Protein AF-A0A447RY43-F1 (afdb_monomer_lite)

InterPro domains:
  IPR001347 SIS domain [PS51464] (10-89)
  IPR046348 SIS domain superfamily [SSF53697] (4-81)

Organism: Klebsiella pneumoniae (NCBI:txid573)

Foldseek 3Di:
DDPVVVVVVVQVVCVVVVAAQEEEEEEADVQLVVCVVVQVVCVVPPPRYHYHYDYLVCCVPVNPPPDDSNYHYDYDDPVPDPCRSVPPD

Radius of gyration: 13.51 Å; chains: 1; bounding box: 33×31×34 Å

Sequence (89 aa):
MNTKEIINAVAKEIEDKGGIRQVFLVACGGSLVDMYPAKYFLDSEATKLHVGMYTANEFVYATPKTLGENSLVIVCSHGGQHAGIRRCG

Structure (mmCIF, N/CA/C/O backbone):
data_AF-A0A447RY43-F1
#
_entry.id   AF-A0A447RY43-F1
#
loop_
_atom_site.group_PDB
_atom_site.id
_atom_site.type_symbol
_atom_site.label_atom_id
_atom_site.label_alt_id
_atom_site.label_comp_id
_atom_sit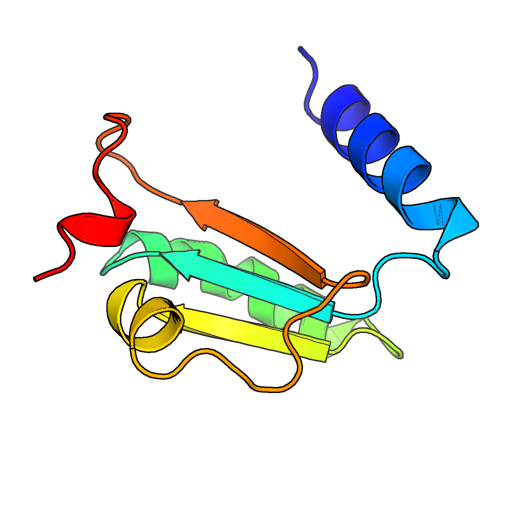e.label_asym_id
_atom_site.label_entity_id
_atom_site.label_seq_id
_atom_site.pdbx_PDB_ins_code
_atom_site.Cartn_x
_atom_site.Cartn_y
_atom_site.Cartn_z
_atom_site.occupancy
_atom_site.B_iso_or_equiv
_atom_site.auth_seq_id
_atom_site.auth_comp_id
_atom_site.auth_asym_id
_atom_site.auth_atom_id
_atom_site.pdbx_PDB_model_num
ATOM 1 N N . MET A 1 1 ? -9.222 14.815 -15.272 1.00 60.25 1 MET A N 1
ATOM 2 C CA . MET A 1 1 ? -9.642 14.436 -13.909 1.00 60.25 1 MET A CA 1
ATOM 3 C C . MET A 1 1 ? -8.597 14.955 -12.946 1.00 60.25 1 MET A C 1
ATOM 5 O O . MET A 1 1 ? -7.416 14.706 -13.170 1.00 60.25 1 MET A O 1
ATOM 9 N N . ASN A 1 2 ? -9.000 15.746 -11.960 1.00 88.44 2 ASN A N 1
ATOM 10 C CA . ASN A 1 2 ? -8.092 16.288 -10.952 1.00 88.44 2 ASN A CA 1
ATOM 11 C C . ASN A 1 2 ? -7.750 15.193 -9.924 1.00 88.44 2 ASN A C 1
ATOM 13 O O . ASN A 1 2 ? -8.614 14.400 -9.556 1.00 88.44 2 ASN A O 1
ATOM 17 N N . THR A 1 3 ? -6.516 15.154 -9.417 1.00 82.50 3 THR A N 1
ATOM 18 C CA . THR A 1 3 ? -6.090 14.209 -8.369 1.00 82.50 3 THR A CA 1
ATOM 19 C C . THR A 1 3 ? -7.012 14.238 -7.147 1.00 82.50 3 THR A C 1
ATOM 21 O O . THR A 1 3 ? -7.335 13.191 -6.592 1.00 82.50 3 THR A O 1
ATOM 24 N N . LYS A 1 4 ? -7.503 15.422 -6.758 1.00 87.00 4 LYS A N 1
ATOM 25 C CA . LYS A 1 4 ? -8.449 15.565 -5.640 1.00 87.00 4 LYS A CA 1
ATOM 26 C C . LYS A 1 4 ? -9.787 14.877 -5.910 1.00 87.00 4 LYS A C 1
ATOM 28 O O . LYS A 1 4 ? -10.369 14.303 -4.998 1.00 87.00 4 LYS A O 1
ATOM 33 N N . GLU A 1 5 ? -10.267 14.915 -7.150 1.00 92.25 5 GLU A N 1
ATOM 34 C CA . GLU A 1 5 ? -11.533 14.278 -7.531 1.00 92.25 5 GLU A CA 1
ATOM 35 C C . GLU A 1 5 ? -11.422 12.755 -7.452 1.00 92.25 5 GLU A C 1
ATOM 37 O O . GLU A 1 5 ? -12.320 12.112 -6.916 1.00 92.25 5 GLU A O 1
ATOM 42 N N . ILE A 1 6 ? -10.296 12.191 -7.906 1.00 88.06 6 ILE A N 1
ATOM 43 C CA . ILE A 1 6 ? -10.015 10.749 -7.816 1.00 88.06 6 ILE A CA 1
ATOM 44 C C . ILE A 1 6 ? -10.008 10.295 -6.359 1.00 88.06 6 ILE A C 1
ATOM 46 O O . I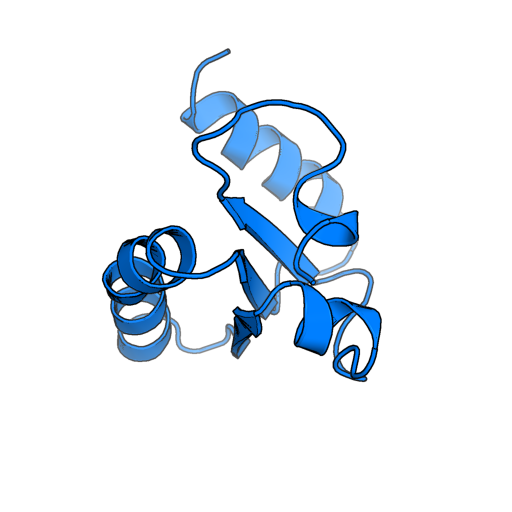LE A 1 6 ? -10.690 9.335 -6.010 1.00 88.06 6 ILE A O 1
ATOM 50 N N . ILE A 1 7 ? -9.256 10.997 -5.506 1.00 87.12 7 ILE A N 1
ATOM 51 C CA . ILE A 1 7 ? -9.133 10.639 -4.089 1.00 87.12 7 ILE A CA 1
ATOM 52 C C . ILE A 1 7 ? -10.505 10.672 -3.412 1.00 87.12 7 ILE A C 1
ATOM 54 O O . ILE A 1 7 ? -10.854 9.736 -2.699 1.00 87.12 7 ILE A O 1
ATOM 58 N N . ASN A 1 8 ? -11.306 11.707 -3.675 1.00 90.19 8 ASN A N 1
ATOM 59 C CA . ASN A 1 8 ? -12.641 11.827 -3.095 1.00 90.19 8 ASN A CA 1
ATOM 60 C C . ASN A 1 8 ? -13.600 10.738 -3.590 1.00 90.19 8 ASN A C 1
ATOM 62 O O . ASN A 1 8 ? -14.409 10.248 -2.806 1.00 90.19 8 ASN A O 1
ATOM 66 N N . ALA A 1 9 ? -13.521 10.359 -4.868 1.00 90.25 9 ALA A N 1
ATOM 67 C CA . ALA A 1 9 ? -14.338 9.280 -5.416 1.00 90.25 9 ALA A CA 1
ATOM 68 C C . ALA A 1 9 ? -14.007 7.942 -4.739 1.00 90.25 9 ALA A C 1
ATOM 70 O O . ALA A 1 9 ? -14.901 7.287 -4.210 1.00 90.25 9 ALA A O 1
ATOM 71 N N . VAL A 1 10 ? -12.718 7.595 -4.658 1.00 87.56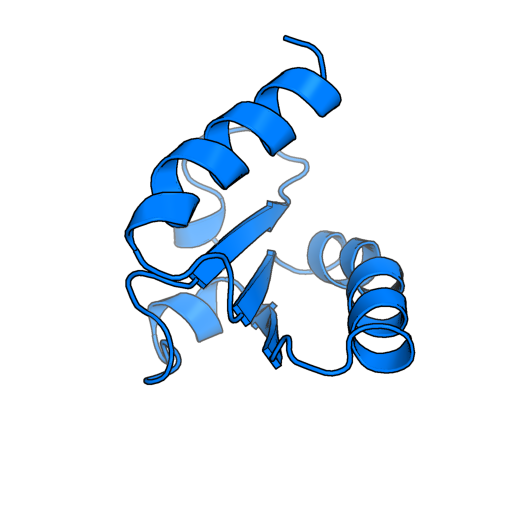 10 VAL A N 1
ATOM 72 C CA . VAL A 1 10 ? -12.255 6.359 -4.005 1.00 87.56 10 VAL A CA 1
ATOM 73 C C . VAL A 1 10 ? -12.605 6.350 -2.515 1.00 87.56 10 VAL A C 1
ATOM 75 O O . VAL A 1 10 ? -13.053 5.333 -1.993 1.00 87.56 10 VAL A O 1
ATOM 78 N N . ALA A 1 11 ? -12.433 7.481 -1.823 1.00 87.19 11 ALA A N 1
ATOM 79 C CA . ALA A 1 11 ? -12.776 7.594 -0.409 1.00 87.19 11 ALA A CA 1
ATOM 80 C C . ALA A 1 11 ? -14.274 7.369 -0.162 1.00 87.19 11 ALA A C 1
ATOM 82 O O . ALA A 1 11 ? -14.622 6.657 0.775 1.00 87.19 11 ALA A O 1
ATOM 83 N N . LYS A 1 12 ? -15.149 7.906 -1.023 1.00 89.69 12 LYS A N 1
ATOM 84 C CA . LYS A 1 12 ? -16.599 7.687 -0.926 1.00 89.69 12 LYS A CA 1
ATOM 85 C C . LYS A 1 12 ? -17.001 6.236 -1.163 1.00 89.69 12 LYS A C 1
ATOM 87 O O . LYS A 1 12 ? -17.837 5.719 -0.436 1.00 89.69 12 LYS A O 1
ATOM 92 N N . GLU A 1 13 ? -16.411 5.566 -2.151 1.00 87.75 13 GLU A N 1
ATOM 93 C CA . GLU A 1 13 ? -16.768 4.175 -2.484 1.00 87.75 13 GLU A CA 1
ATOM 94 C C . GLU A 1 13 ? -16.512 3.185 -1.339 1.00 87.75 13 GLU A C 1
ATOM 96 O O . GLU A 1 13 ? -17.156 2.137 -1.253 1.00 87.75 13 GLU A O 1
ATOM 101 N N . ILE A 1 14 ? -15.560 3.507 -0.464 1.00 86.75 14 ILE A N 1
ATOM 102 C CA . ILE A 1 14 ? -15.127 2.641 0.634 1.00 86.75 14 ILE A CA 1
ATOM 103 C C . ILE A 1 14 ? -15.602 3.140 2.006 1.00 86.75 14 ILE A C 1
ATOM 105 O O . ILE A 1 14 ? -15.448 2.424 2.995 1.00 86.75 14 ILE A O 1
ATOM 109 N N . GLU A 1 15 ? -16.207 4.331 2.075 1.00 88.25 15 GLU A N 1
ATOM 110 C CA . GLU A 1 15 ? -16.690 4.962 3.311 1.00 88.25 15 GLU A CA 1
ATOM 111 C C . GLU A 1 15 ? -17.723 4.076 4.020 1.00 88.25 15 GLU A C 1
ATOM 113 O O . GLU A 1 15 ? -17.506 3.676 5.167 1.00 88.25 15 GLU A O 1
ATOM 118 N N . ASP A 1 16 ? -18.756 3.638 3.293 1.00 85.75 16 ASP A N 1
ATOM 119 C CA . ASP A 1 16 ? -19.828 2.770 3.810 1.00 85.75 16 ASP A CA 1
AT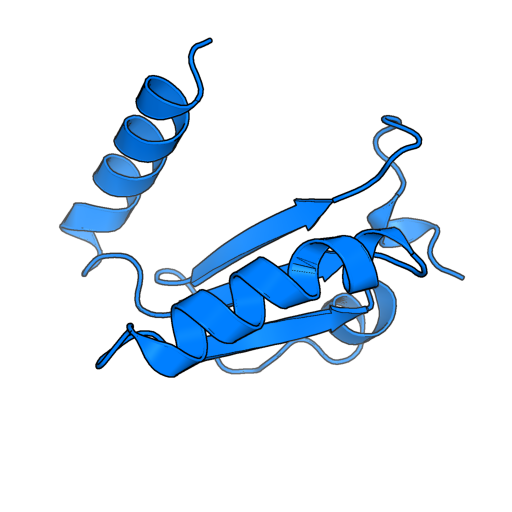OM 120 C C . ASP A 1 16 ? -19.334 1.374 4.229 1.00 85.75 16 ASP A C 1
ATOM 122 O O . ASP A 1 16 ? -20.014 0.650 4.957 1.00 85.75 16 ASP A O 1
ATOM 126 N N . LYS A 1 17 ? -18.127 0.987 3.797 1.00 83.69 17 LYS A N 1
ATOM 127 C CA . LYS A 1 17 ? -17.496 -0.300 4.125 1.00 83.69 17 LYS A CA 1
ATOM 128 C C . LYS A 1 17 ? -16.547 -0.209 5.320 1.00 83.69 17 LYS A C 1
ATOM 130 O O . LYS A 1 17 ? -15.856 -1.178 5.623 1.00 83.69 17 LYS A O 1
ATOM 135 N N . GLY A 1 18 ? -16.487 0.934 6.004 1.00 86.00 18 GLY A N 1
ATOM 136 C CA . GLY A 1 18 ? -15.586 1.164 7.139 1.00 86.00 18 GLY A CA 1
ATOM 137 C C . GLY A 1 18 ? -14.279 1.872 6.772 1.00 86.00 18 GLY A C 1
ATOM 138 O O . GLY A 1 18 ? -13.350 1.897 7.583 1.00 86.00 18 GLY A O 1
ATOM 139 N N . GLY A 1 19 ? -14.207 2.454 5.573 1.00 91.38 19 GLY A N 1
ATOM 140 C CA . GLY A 1 19 ? -13.101 3.287 5.114 1.00 91.38 19 GLY A CA 1
ATOM 141 C C . GLY A 1 19 ? -11.841 2.513 4.720 1.00 91.38 19 GLY A C 1
ATOM 142 O O . GLY A 1 19 ? -11.796 1.281 4.700 1.00 91.38 19 GLY A O 1
ATOM 143 N N . ILE A 1 20 ? -10.783 3.260 4.403 1.00 92.62 20 ILE A N 1
ATOM 144 C CA . ILE A 1 20 ? -9.462 2.696 4.107 1.00 92.62 20 ILE A CA 1
ATOM 145 C C . ILE A 1 20 ? -8.781 2.366 5.433 1.00 92.62 20 ILE A C 1
ATOM 147 O O . ILE A 1 20 ? -8.528 3.253 6.248 1.00 92.62 20 ILE A O 1
ATOM 151 N N . ARG A 1 21 ? -8.456 1.090 5.642 1.00 93.81 21 ARG A N 1
ATOM 152 C CA . ARG A 1 21 ? -7.723 0.621 6.832 1.00 93.81 21 ARG A CA 1
ATOM 153 C C . ARG A 1 21 ? -6.278 0.263 6.533 1.00 93.81 21 ARG A C 1
ATOM 155 O O . ARG A 1 21 ? -5.459 0.183 7.446 1.00 93.81 21 ARG A O 1
ATOM 162 N N . GLN A 1 22 ? -5.961 0.060 5.262 1.00 94.06 22 GLN A N 1
ATOM 163 C CA . GLN A 1 22 ? -4.621 -0.303 4.846 1.00 94.06 22 GLN A CA 1
ATOM 164 C C . GLN A 1 22 ? -4.323 0.132 3.419 1.00 94.06 22 GLN A C 1
ATOM 166 O O . GLN A 1 22 ? -5.211 0.181 2.565 1.00 94.06 22 GLN A O 1
ATOM 171 N N . VAL A 1 23 ? -3.053 0.436 3.178 1.00 95.56 23 VAL A N 1
ATOM 172 C CA . VAL A 1 23 ? -2.538 0.895 1.891 1.00 95.56 23 VAL A CA 1
ATOM 173 C C . VAL A 1 23 ? -1.418 -0.037 1.445 1.00 95.56 23 VAL A C 1
ATOM 175 O O . VAL A 1 23 ? -0.515 -0.340 2.221 1.00 95.56 23 VAL A O 1
ATOM 178 N N . PHE A 1 24 ? -1.460 -0.481 0.193 1.00 96.19 24 PHE A N 1
ATOM 179 C CA . PHE A 1 24 ? -0.414 -1.284 -0.429 1.00 96.19 24 PHE A CA 1
ATOM 180 C C . PHE A 1 24 ? 0.220 -0.507 -1.576 1.00 96.19 24 PHE A C 1
ATOM 182 O O . PHE A 1 24 ? -0.440 -0.208 -2.569 1.00 96.19 24 PHE A O 1
ATOM 189 N N . LEU A 1 25 ? 1.500 -0.184 -1.438 1.00 95.56 25 LEU A N 1
ATOM 190 C CA . LEU A 1 25 ? 2.316 0.446 -2.470 1.00 95.56 25 LEU A CA 1
ATOM 191 C C . LEU A 1 25 ? 2.985 -0.662 -3.284 1.00 95.56 25 LEU A C 1
ATOM 193 O O . LEU A 1 25 ? 3.780 -1.435 -2.744 1.00 95.56 25 LEU A O 1
ATOM 197 N N . VAL A 1 26 ? 2.622 -0.776 -4.560 1.00 94.38 26 VAL A N 1
ATOM 198 C CA . VAL A 1 26 ? 3.029 -1.897 -5.413 1.00 94.38 26 VAL A CA 1
ATOM 199 C C . VAL A 1 26 ? 3.637 -1.375 -6.706 1.00 94.38 26 VAL A C 1
ATOM 201 O O . VAL A 1 26 ? 2.988 -0.686 -7.491 1.00 94.38 26 VAL A O 1
ATOM 204 N N . ALA A 1 27 ? 4.893 -1.717 -6.957 1.00 92.19 27 ALA A N 1
ATOM 205 C CA . ALA A 1 27 ? 5.611 -1.295 -8.156 1.00 92.19 27 ALA A CA 1
ATOM 206 C C . ALA A 1 27 ? 6.795 -2.233 -8.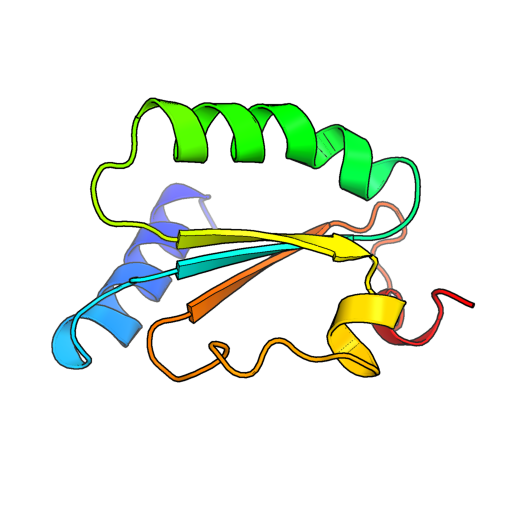433 1.00 92.19 27 ALA A C 1
ATOM 208 O O . ALA A 1 27 ? 6.942 -3.268 -7.784 1.00 92.19 27 ALA A O 1
ATOM 209 N N . CYS A 1 28 ? 7.639 -1.896 -9.411 1.00 88.12 28 CYS A N 1
ATOM 210 C CA . CYS A 1 28 ? 8.832 -2.673 -9.752 1.00 88.12 28 CYS A CA 1
ATOM 211 C C . CYS A 1 28 ? 10.054 -1.771 -9.911 1.00 88.12 28 CYS A C 1
ATOM 213 O O . CYS A 1 28 ? 9.966 -0.690 -10.496 1.00 88.12 28 CYS A O 1
ATOM 215 N N . GLY A 1 29 ? 11.199 -2.234 -9.400 1.00 86.31 29 GLY A N 1
ATOM 216 C CA . GLY A 1 29 ? 12.475 -1.527 -9.501 1.00 86.31 29 GLY A CA 1
ATOM 217 C C . GLY A 1 29 ? 12.400 -0.095 -8.964 1.00 86.31 29 GLY A C 1
ATOM 218 O O . GLY A 1 29 ? 11.867 0.142 -7.881 1.00 86.31 29 GLY A O 1
ATOM 219 N N . GLY A 1 30 ? 12.905 0.865 -9.743 1.00 85.81 30 GLY A N 1
ATOM 220 C CA . GLY A 1 30 ? 12.948 2.281 -9.358 1.00 85.81 30 GLY A CA 1
ATOM 221 C C . GLY A 1 30 ? 11.580 2.880 -9.019 1.00 85.81 30 GLY A C 1
ATOM 222 O O . GLY A 1 30 ? 11.478 3.646 -8.072 1.00 85.81 30 GLY A O 1
ATOM 223 N N . SER A 1 31 ? 10.501 2.440 -9.679 1.00 88.06 31 SER A N 1
ATOM 224 C CA . SER A 1 31 ? 9.149 2.936 -9.375 1.00 88.06 31 SER A CA 1
ATOM 225 C C . SER A 1 31 ? 8.654 2.546 -7.978 1.00 88.06 31 SER A C 1
ATOM 227 O O . SER A 1 31 ? 7.747 3.191 -7.461 1.00 88.06 31 SER A O 1
ATOM 229 N N . LEU A 1 32 ? 9.237 1.513 -7.356 1.00 90.69 32 LEU A N 1
ATOM 230 C CA . LEU A 1 32 ? 8.977 1.189 -5.950 1.00 90.69 32 LEU A CA 1
ATOM 231 C C . LEU A 1 32 ? 9.767 2.103 -5.010 1.00 90.69 32 LEU A C 1
ATOM 233 O O . LEU A 1 32 ? 9.250 2.519 -3.978 1.00 90.69 32 LEU A O 1
ATOM 237 N N . VAL A 1 33 ? 10.995 2.458 -5.390 1.00 90.69 33 VAL A N 1
ATOM 238 C CA . VAL A 1 33 ? 11.832 3.402 -4.635 1.00 90.69 33 VAL A CA 1
ATOM 239 C C . VAL A 1 33 ? 11.191 4.791 -4.612 1.00 90.69 33 VAL A C 1
ATOM 241 O O . VAL A 1 33 ? 11.157 5.423 -3.559 1.00 90.69 33 VAL A O 1
ATOM 244 N N . ASP A 1 34 ? 10.578 5.218 -5.718 1.00 91.38 34 ASP A N 1
ATOM 245 C CA . ASP A 1 34 ? 9.827 6.481 -5.804 1.00 91.38 34 ASP A CA 1
ATOM 246 C C . ASP A 1 34 ? 8.658 6.552 -4.802 1.00 91.38 34 ASP A C 1
ATOM 248 O O . ASP A 1 34 ? 8.232 7.635 -4.403 1.00 91.38 34 ASP A O 1
ATOM 252 N N . MET A 1 35 ? 8.138 5.399 -4.365 1.00 93.81 35 MET A N 1
ATOM 253 C CA . MET A 1 35 ? 7.054 5.303 -3.383 1.00 93.81 35 MET A CA 1
ATOM 254 C C . MET A 1 35 ? 7.550 5.299 -1.930 1.00 93.81 35 MET A C 1
ATOM 256 O O . MET A 1 35 ? 6.738 5.418 -1.008 1.00 93.81 35 MET A O 1
ATOM 260 N N . TYR A 1 36 ? 8.861 5.214 -1.694 1.00 95.12 36 TYR A N 1
ATOM 261 C CA . TYR A 1 36 ? 9.429 5.172 -0.347 1.00 95.12 36 TYR A CA 1
ATOM 262 C C . TYR A 1 36 ? 9.101 6.411 0.509 1.00 95.12 36 TYR A C 1
ATOM 264 O O . TYR A 1 36 ? 8.715 6.233 1.665 1.00 95.12 36 TYR A O 1
ATOM 272 N N . PRO A 1 37 ? 9.147 7.658 -0.011 1.00 96.06 37 PRO A N 1
ATOM 273 C CA . PRO A 1 37 ? 8.731 8.826 0.767 1.00 96.06 37 PRO A CA 1
ATOM 274 C C . PRO A 1 37 ? 7.267 8.747 1.214 1.00 96.06 37 PRO A C 1
ATOM 276 O O . PRO A 1 37 ? 6.940 9.133 2.334 1.00 96.06 37 PRO A O 1
ATOM 279 N N . ALA A 1 38 ? 6.389 8.200 0.366 1.00 94.56 38 ALA A N 1
ATOM 280 C CA . ALA A 1 38 ? 4.982 8.009 0.704 1.00 94.56 38 ALA A CA 1
ATOM 281 C C . ALA A 1 38 ? 4.811 6.946 1.799 1.00 94.56 38 ALA A C 1
ATOM 283 O O . ALA A 1 38 ? 4.050 7.159 2.741 1.00 94.56 38 ALA A O 1
ATOM 284 N N . LYS A 1 39 ? 5.555 5.832 1.711 1.00 96.25 39 LYS A N 1
ATOM 285 C CA . LYS A 1 39 ? 5.594 4.801 2.758 1.00 96.25 39 LYS A CA 1
ATOM 286 C C . LYS A 1 39 ? 6.018 5.395 4.097 1.00 96.25 39 LYS A C 1
ATOM 288 O O . LYS A 1 39 ? 5.309 5.228 5.082 1.00 96.25 39 LYS A O 1
ATOM 293 N N . TYR A 1 40 ? 7.134 6.120 4.102 1.00 97.25 40 TYR A N 1
ATOM 294 C CA . TYR A 1 40 ? 7.683 6.745 5.300 1.00 97.25 40 TYR A CA 1
ATOM 295 C C . TYR A 1 40 ? 6.703 7.738 5.930 1.00 97.25 40 TYR A C 1
ATOM 297 O O . TYR A 1 40 ? 6.469 7.692 7.134 1.00 97.25 40 TYR A O 1
ATOM 305 N N . PHE A 1 41 ? 6.099 8.610 5.119 1.00 97.31 41 PHE A N 1
ATOM 306 C CA . PHE A 1 41 ? 5.108 9.572 5.594 1.00 97.31 41 PHE A CA 1
ATOM 307 C C . PHE A 1 41 ? 3.905 8.877 6.242 1.00 97.31 41 PHE A C 1
ATOM 309 O O . PHE A 1 41 ? 3.513 9.231 7.351 1.00 97.31 41 PHE A O 1
ATOM 316 N N . LEU A 1 42 ? 3.342 7.863 5.579 1.00 96.19 42 LEU A N 1
ATOM 317 C CA . LEU A 1 42 ? 2.179 7.155 6.106 1.00 96.19 42 LEU A CA 1
ATOM 318 C C . LEU A 1 42 ? 2.518 6.358 7.371 1.00 96.19 42 LEU A C 1
ATOM 320 O O . LEU A 1 42 ? 1.726 6.378 8.303 1.00 96.19 42 LEU A O 1
ATOM 324 N N . ASP A 1 43 ? 3.682 5.711 7.442 1.00 95.62 43 ASP A N 1
ATOM 325 C CA . ASP A 1 43 ? 4.118 5.017 8.662 1.00 95.62 43 ASP A CA 1
ATOM 326 C C . ASP A 1 43 ? 4.347 5.979 9.837 1.00 95.62 43 ASP A C 1
ATOM 328 O O . ASP A 1 43 ? 4.116 5.611 10.986 1.00 95.62 43 ASP A O 1
ATOM 332 N N . SER A 1 44 ? 4.827 7.193 9.554 1.00 96.81 44 SER A N 1
ATOM 333 C CA . SER A 1 44 ? 5.172 8.179 10.586 1.00 96.81 44 SER A CA 1
ATOM 334 C C . SER A 1 44 ? 3.938 8.888 11.145 1.00 96.81 44 SER A C 1
ATOM 336 O O . SER A 1 44 ? 3.855 9.128 12.346 1.00 96.81 44 SER A O 1
ATOM 338 N N . GLU A 1 45 ? 2.975 9.216 10.282 1.00 97.19 45 GLU A N 1
ATOM 339 C CA . GLU A 1 45 ? 1.841 10.078 10.640 1.00 97.19 45 GLU A CA 1
ATOM 340 C C . GLU A 1 45 ? 0.532 9.306 10.853 1.00 97.19 45 GLU A C 1
ATOM 342 O O . GLU A 1 45 ? -0.356 9.753 11.587 1.00 97.19 45 GLU A O 1
ATOM 347 N N . ALA A 1 46 ? 0.356 8.147 10.210 1.00 94.06 46 ALA A N 1
ATOM 348 C CA . ALA A 1 46 ? -0.897 7.417 10.309 1.00 94.06 46 ALA A CA 1
ATOM 349 C C . ALA A 1 46 ? -0.934 6.535 11.560 1.00 94.06 46 ALA A C 1
ATOM 351 O O . ALA A 1 46 ? -0.195 5.570 11.710 1.00 94.06 46 ALA A O 1
ATOM 352 N N . THR A 1 47 ? -1.894 6.805 12.440 1.00 93.88 47 THR A N 1
ATOM 353 C CA . THR A 1 47 ? -2.052 6.063 13.704 1.00 93.88 47 THR A CA 1
ATOM 354 C C . THR A 1 47 ? -2.850 4.765 13.573 1.00 93.88 47 THR A C 1
ATOM 356 O O . THR A 1 47 ? -2.829 3.928 14.472 1.00 93.88 47 THR A O 1
ATOM 359 N N . LYS A 1 48 ? -3.606 4.606 12.480 1.00 91.75 48 LYS A N 1
ATOM 360 C CA . LYS A 1 48 ? -4.557 3.495 12.286 1.00 91.75 48 LYS A CA 1
ATOM 361 C C . LYS A 1 48 ? -4.392 2.756 10.960 1.00 91.75 48 LYS A C 1
ATOM 363 O O . LYS A 1 48 ? -5.015 1.711 10.787 1.00 91.75 48 LYS A O 1
ATOM 368 N N . LEU A 1 49 ? -3.617 3.306 10.024 1.00 92.94 49 LEU A N 1
ATOM 369 C CA . LEU A 1 49 ? -3.409 2.694 8.717 1.00 92.94 49 LEU A CA 1
ATOM 370 C C . LEU A 1 49 ? -2.265 1.694 8.793 1.00 92.94 49 LEU A C 1
ATOM 372 O O . LEU A 1 49 ? -1.171 2.027 9.236 1.00 92.94 49 LEU A O 1
ATOM 376 N N . HIS A 1 50 ? -2.502 0.489 8.290 1.00 93.81 50 HIS A N 1
ATOM 377 C CA . HIS A 1 50 ? -1.417 -0.431 7.983 1.00 93.81 50 HIS A CA 1
ATOM 378 C C . HIS A 1 50 ? -0.893 -0.152 6.570 1.00 93.81 50 HIS A C 1
ATOM 380 O O . HIS A 1 50 ? -1.663 -0.179 5.609 1.00 93.81 50 HIS A O 1
ATOM 386 N N . VAL A 1 51 ? 0.411 0.073 6.417 1.00 96.19 51 VAL A N 1
ATOM 387 C CA . VAL A 1 51 ? 1.013 0.365 5.111 1.00 96.19 51 VAL A CA 1
ATOM 388 C C . VAL A 1 51 ? 1.982 -0.743 4.727 1.00 96.19 51 VAL A C 1
ATOM 390 O O . VAL A 1 51 ? 2.948 -1.018 5.437 1.00 96.19 51 VAL A O 1
ATOM 393 N N . GLY A 1 52 ? 1.748 -1.366 3.577 1.00 95.19 52 GLY A N 1
ATOM 394 C CA . GLY A 1 52 ? 2.632 -2.361 2.982 1.00 95.19 52 GLY A CA 1
ATOM 395 C C . GLY A 1 52 ? 3.292 -1.833 1.713 1.00 95.19 52 GLY A C 1
ATOM 396 O O . GLY A 1 52 ? 2.685 -1.068 0.968 1.00 95.19 52 GLY A O 1
ATOM 397 N N . MET A 1 53 ? 4.530 -2.247 1.459 1.00 95.31 53 MET A N 1
ATOM 398 C CA . MET A 1 53 ? 5.255 -1.933 0.230 1.00 95.31 53 MET A CA 1
ATOM 399 C C . MET A 1 53 ? 5.816 -3.233 -0.340 1.00 95.31 53 MET A C 1
ATOM 401 O O . MET A 1 53 ? 6.517 -3.948 0.372 1.00 95.31 53 MET A O 1
ATOM 405 N N . TYR A 1 54 ? 5.470 -3.546 -1.586 1.00 94.50 54 TYR A N 1
ATOM 406 C CA . TYR A 1 54 ? 5.772 -4.832 -2.213 1.00 94.50 54 TYR A CA 1
ATOM 407 C C . TYR A 1 54 ? 6.237 -4.633 -3.647 1.00 94.50 54 TYR A C 1
ATOM 409 O O . TYR A 1 54 ? 5.736 -3.757 -4.362 1.00 94.50 54 TYR A O 1
ATOM 417 N N . THR A 1 55 ? 7.138 -5.496 -4.111 1.00 92.44 55 THR A N 1
ATOM 418 C CA . THR A 1 55 ? 7.314 -5.632 -5.557 1.00 92.44 55 THR A CA 1
ATOM 419 C C . THR A 1 55 ? 6.043 -6.232 -6.174 1.00 92.44 55 THR A C 1
ATOM 421 O O . THR A 1 55 ? 5.313 -6.978 -5.515 1.00 92.44 55 THR A O 1
ATOM 424 N N . ALA A 1 56 ? 5.749 -5.933 -7.443 1.00 89.56 56 ALA A N 1
ATOM 425 C CA . ALA A 1 56 ? 4.532 -6.452 -8.079 1.00 89.56 56 ALA A CA 1
ATOM 426 C C . ALA A 1 56 ? 4.450 -7.988 -8.066 1.00 89.56 56 ALA A C 1
ATOM 428 O O . ALA A 1 56 ? 3.374 -8.536 -7.836 1.00 89.56 56 ALA A O 1
ATOM 429 N N . ASN A 1 57 ? 5.580 -8.680 -8.246 1.00 88.94 57 ASN A N 1
ATOM 430 C CA . ASN A 1 57 ? 5.610 -10.143 -8.216 1.00 88.94 57 ASN A CA 1
ATOM 431 C 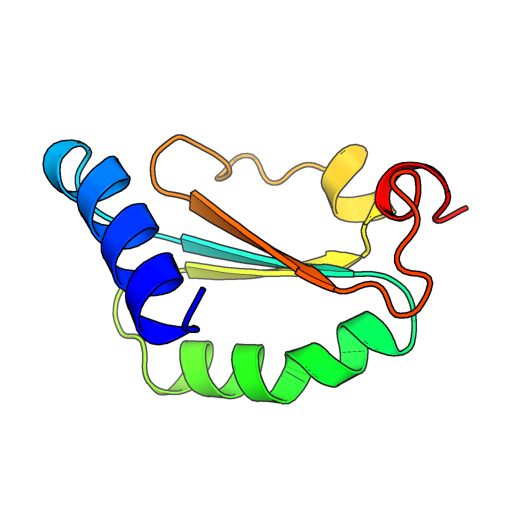C . ASN A 1 57 ? 5.340 -10.712 -6.831 1.00 88.94 57 ASN A C 1
ATOM 433 O O . ASN A 1 57 ? 4.552 -11.648 -6.710 1.00 88.94 57 ASN A O 1
ATOM 437 N N . GLU A 1 58 ? 5.935 -10.139 -5.785 1.00 90.50 58 GLU A N 1
ATOM 438 C CA . GLU A 1 58 ? 5.631 -10.548 -4.411 1.00 90.50 58 GLU A CA 1
ATOM 439 C C . GLU A 1 58 ? 4.154 -10.321 -4.096 1.00 90.50 58 GLU A C 1
ATOM 441 O O . GLU A 1 58 ? 3.509 -11.188 -3.520 1.00 90.50 58 GLU A O 1
ATOM 446 N N . PHE A 1 59 ? 3.581 -9.199 -4.532 1.00 92.94 59 PHE A N 1
ATOM 447 C CA . PHE A 1 59 ? 2.174 -8.905 -4.280 1.00 92.94 59 PHE A CA 1
ATOM 448 C C . PHE A 1 59 ? 1.216 -9.895 -4.968 1.00 92.94 59 PHE A C 1
ATOM 450 O O . PHE A 1 59 ? 0.167 -10.221 -4.413 1.00 92.94 59 PHE A O 1
ATOM 457 N N . VAL A 1 60 ? 1.565 -10.397 -6.158 1.00 89.69 60 VAL A N 1
ATOM 458 C CA . VAL A 1 60 ? 0.744 -11.368 -6.905 1.00 89.69 60 VAL A CA 1
ATOM 459 C C . VAL A 1 60 ? 0.920 -12.796 -6.385 1.00 89.69 60 VAL A C 1
ATOM 461 O O . VAL A 1 60 ? -0.070 -13.503 -6.221 1.00 89.69 60 VAL A O 1
ATOM 464 N N . TYR A 1 61 ? 2.154 -13.240 -6.137 1.00 90.88 61 TYR A N 1
ATOM 465 C CA . TYR A 1 61 ? 2.433 -14.636 -5.766 1.00 90.88 61 TYR A CA 1
ATOM 466 C C . TYR A 1 61 ? 2.447 -14.887 -4.255 1.00 90.88 61 TYR A C 1
ATOM 468 O O . TYR A 1 61 ? 2.213 -16.009 -3.813 1.00 90.88 61 TYR A O 1
ATOM 476 N N . ALA A 1 62 ? 2.693 -13.852 -3.460 1.00 92.31 62 ALA A N 1
ATOM 477 C CA . ALA A 1 62 ? 2.680 -13.882 -2.003 1.00 92.31 62 ALA A CA 1
ATOM 478 C C . ALA A 1 62 ? 1.725 -12.806 -1.467 1.00 92.31 62 ALA A C 1
ATOM 480 O O . ALA A 1 62 ? 2.070 -12.022 -0.580 1.00 92.31 62 ALA A O 1
ATOM 481 N N . THR A 1 63 ? 0.514 -12.761 -2.032 1.00 93.12 63 THR A N 1
ATOM 482 C CA . THR A 1 63 ? -0.498 -11.761 -1.688 1.00 93.12 63 THR A CA 1
ATOM 483 C C . THR A 1 63 ? -0.724 -11.704 -0.175 1.00 93.12 63 THR A C 1
ATOM 485 O O . THR A 1 63 ? -1.025 -12.734 0.441 1.00 93.12 63 THR A O 1
ATOM 488 N N . PRO A 1 64 ? -0.602 -10.517 0.450 1.00 92.62 64 PRO A N 1
ATOM 489 C CA . PRO A 1 64 ? -0.829 -10.372 1.878 1.00 92.62 64 PRO A CA 1
ATOM 490 C C . PRO A 1 64 ? -2.233 -10.843 2.251 1.00 92.62 64 PRO A C 1
ATOM 492 O O . PRO A 1 64 ? -3.216 -10.370 1.688 1.00 92.62 64 PRO A O 1
ATOM 495 N N . LYS A 1 65 ? -2.345 -11.725 3.252 1.00 93.88 65 LYS A N 1
ATOM 496 C CA . LYS A 1 65 ? -3.650 -12.206 3.753 1.00 93.88 65 LYS A CA 1
ATOM 497 C C . LYS A 1 65 ? -4.542 -11.087 4.286 1.00 93.88 65 LYS A C 1
ATOM 499 O O . LYS A 1 65 ? -5.741 -11.282 4.436 1.00 93.88 65 LYS A O 1
ATOM 504 N N . THR A 1 66 ? -3.950 -9.946 4.622 1.00 92.81 66 THR A N 1
ATOM 505 C CA . THR A 1 66 ? -4.684 -8.766 5.059 1.00 92.81 66 THR A CA 1
ATOM 506 C C . THR A 1 66 ? -5.452 -8.118 3.910 1.00 92.81 66 THR A C 1
ATOM 508 O O . THR A 1 66 ? -6.453 -7.471 4.196 1.00 92.81 66 THR A O 1
ATOM 511 N N . LEU A 1 67 ? -5.042 -8.284 2.642 1.00 93.19 67 LEU A N 1
ATOM 512 C CA . LEU A 1 67 ? -5.702 -7.685 1.476 1.00 93.19 67 LEU A CA 1
ATOM 513 C C . LEU A 1 67 ? -7.198 -8.045 1.432 1.00 93.19 67 LEU A C 1
ATOM 515 O O . LEU A 1 67 ? -7.569 -9.214 1.431 1.00 93.19 67 LEU A O 1
ATOM 519 N N . GLY A 1 68 ? -8.049 -7.024 1.361 1.00 91.44 68 GLY A N 1
ATOM 520 C CA . GLY A 1 68 ? -9.507 -7.154 1.403 1.00 91.44 68 GLY A CA 1
ATOM 521 C C . GLY A 1 68 ? -10.228 -5.837 1.110 1.00 91.44 68 GLY A C 1
ATOM 522 O O . GLY A 1 68 ? -9.609 -4.880 0.644 1.00 91.44 68 GLY A O 1
ATOM 523 N N . GLU A 1 69 ? -11.523 -5.765 1.418 1.00 90.62 69 GLU A N 1
ATOM 524 C CA . GLU A 1 69 ? -12.411 -4.664 1.000 1.00 90.62 69 GLU A CA 1
ATOM 525 C C . GLU A 1 69 ? -12.007 -3.275 1.510 1.00 90.62 69 GLU A C 1
ATOM 527 O O . GLU A 1 69 ? -12.308 -2.290 0.850 1.00 90.62 69 GLU A O 1
ATOM 532 N N . ASN A 1 70 ? -11.291 -3.188 2.636 1.00 92.50 70 ASN A N 1
ATOM 533 C CA . ASN A 1 70 ? -10.798 -1.932 3.218 1.00 92.50 70 ASN A CA 1
ATOM 534 C C . ASN A 1 70 ? -9.371 -1.557 2.772 1.00 92.50 70 ASN A C 1
ATOM 536 O O . ASN A 1 70 ? -8.667 -0.828 3.481 1.00 92.50 70 ASN A O 1
ATOM 540 N N . SER A 1 71 ? -8.910 -2.100 1.643 1.00 93.25 71 SER A N 1
ATOM 541 C CA . SER A 1 71 ? -7.538 -1.918 1.156 1.00 93.25 71 SER A CA 1
ATOM 542 C C . SER A 1 71 ? -7.480 -0.987 -0.040 1.00 93.25 71 SER A C 1
ATOM 544 O O . SER A 1 71 ? -8.186 -1.196 -1.022 1.00 93.25 71 SER A O 1
ATOM 546 N N . LEU A 1 72 ? -6.554 -0.033 -0.003 1.00 92.88 72 LEU A N 1
ATOM 547 C CA . LEU A 1 72 ? -6.189 0.774 -1.162 1.00 92.88 72 LEU A CA 1
ATOM 548 C C . LEU A 1 72 ? -4.860 0.279 -1.741 1.00 92.88 72 LEU A C 1
ATOM 550 O O . LEU A 1 72 ? -3.836 0.335 -1.066 1.00 92.88 72 LEU A O 1
ATOM 554 N N . VAL A 1 73 ? -4.856 -0.175 -2.994 1.00 93.62 73 VAL A N 1
ATOM 555 C CA . VAL A 1 73 ? -3.627 -0.565 -3.702 1.00 93.62 73 VAL A CA 1
ATOM 556 C C . VAL A 1 73 ? -3.224 0.558 -4.654 1.00 93.62 73 VAL A C 1
ATOM 558 O O . VAL A 1 73 ? -3.967 0.883 -5.578 1.00 93.62 73 VAL A O 1
ATOM 561 N N . ILE A 1 74 ? -2.050 1.149 -4.436 1.00 92.75 74 ILE A N 1
ATOM 562 C CA . ILE A 1 74 ? -1.486 2.201 -5.286 1.00 92.75 74 ILE A CA 1
ATOM 563 C C . ILE A 1 74 ? -0.381 1.582 -6.133 1.00 92.75 74 ILE A C 1
ATOM 565 O O . ILE A 1 74 ? 0.589 1.038 -5.605 1.00 92.75 74 ILE A O 1
ATOM 569 N N . VAL A 1 75 ? -0.530 1.689 -7.452 1.00 91.19 75 VAL A N 1
ATOM 570 C CA . VAL A 1 75 ? 0.385 1.091 -8.427 1.00 91.19 75 VAL A CA 1
ATOM 571 C C . VAL A 1 75 ? 1.146 2.175 -9.181 1.00 91.19 75 VAL A C 1
ATOM 573 O O . VAL A 1 75 ? 0.532 3.123 -9.665 1.00 91.19 75 VAL A O 1
ATOM 576 N N . CYS A 1 76 ? 2.465 2.019 -9.328 1.00 86.06 76 CYS A N 1
ATOM 577 C CA . CYS A 1 76 ? 3.297 2.908 -10.146 1.00 86.06 76 CYS A CA 1
ATOM 578 C C . CYS A 1 76 ? 4.018 2.142 -11.263 1.00 86.06 76 CYS A C 1
ATOM 580 O O . CYS A 1 76 ? 4.638 1.104 -11.028 1.00 86.06 76 CYS A O 1
ATOM 582 N N . SER A 1 77 ? 3.948 2.667 -12.490 1.00 81.88 77 SER A N 1
ATOM 583 C CA . SER A 1 77 ? 4.701 2.172 -13.643 1.00 81.88 77 SER A CA 1
ATOM 584 C C . SER A 1 77 ? 4.995 3.312 -14.618 1.00 81.88 77 SER A C 1
ATOM 586 O O . SER A 1 77 ? 4.075 3.955 -15.117 1.00 81.88 77 SER A O 1
ATOM 588 N N . HIS A 1 78 ? 6.274 3.529 -14.930 1.00 70.19 78 HIS A N 1
ATOM 589 C CA . HIS A 1 78 ? 6.713 4.540 -15.902 1.00 70.19 78 HIS A CA 1
ATOM 590 C C . HIS A 1 78 ? 6.335 4.204 -17.358 1.00 70.19 78 HIS A C 1
ATOM 592 O O . HIS A 1 78 ? 6.186 5.103 -18.178 1.00 70.19 78 HIS A O 1
ATOM 598 N N . GLY A 1 79 ? 6.173 2.919 -17.697 1.00 60.06 79 GLY A N 1
ATOM 599 C CA . GLY A 1 79 ? 5.934 2.468 -19.075 1.00 60.06 79 GLY A CA 1
ATOM 600 C C . GLY A 1 79 ? 4.483 2.568 -19.553 1.00 60.06 79 GLY A C 1
ATOM 601 O O . GLY A 1 79 ? 4.219 2.292 -20.720 1.00 60.06 79 GLY A O 1
ATOM 602 N N . GLY A 1 80 ? 3.537 2.917 -18.673 1.00 53.53 80 GLY A N 1
ATOM 603 C CA . GLY A 1 80 ? 2.141 3.244 -19.000 1.00 53.53 80 GLY A CA 1
ATOM 604 C C . GLY A 1 80 ? 1.274 2.150 -19.648 1.00 53.53 80 GLY A C 1
ATOM 605 O O . GLY A 1 80 ? 0.057 2.298 -19.682 1.00 53.53 80 GLY A O 1
ATOM 606 N N . GLN A 1 81 ? 1.828 1.044 -20.148 1.00 43.22 81 GLN A N 1
ATOM 607 C CA . GLN A 1 81 ? 1.047 0.011 -20.824 1.00 43.22 81 GLN A CA 1
ATOM 608 C C . GLN A 1 81 ? 0.610 -1.087 -19.854 1.00 43.22 81 GLN A C 1
ATOM 610 O O . GLN A 1 81 ? 1.414 -1.636 -19.101 1.00 43.22 81 GLN A O 1
ATOM 615 N N . HIS A 1 82 ? -0.687 -1.393 -19.932 1.00 42.59 82 HIS A N 1
ATOM 616 C CA . HIS A 1 82 ? -1.575 -2.280 -19.162 1.00 42.59 82 HIS A CA 1
ATOM 617 C C . HIS A 1 82 ? -1.080 -3.699 -18.766 1.00 42.59 82 HIS A C 1
ATOM 619 O O . HIS A 1 82 ? -1.871 -4.530 -18.324 1.00 42.59 82 HIS A O 1
ATOM 625 N N . ALA A 1 83 ? 0.213 -3.999 -18.883 1.00 42.22 83 ALA A N 1
ATOM 626 C CA . ALA A 1 83 ? 0.847 -5.273 -18.552 1.00 42.22 83 ALA A CA 1
ATOM 627 C C . ALA A 1 83 ? 1.877 -5.190 -17.402 1.00 42.22 83 ALA A C 1
ATOM 629 O O . ALA A 1 83 ? 2.412 -6.226 -17.013 1.00 42.22 83 ALA A O 1
ATOM 630 N N . GLY A 1 84 ? 2.143 -4.001 -16.840 1.00 45.75 84 GLY A N 1
ATOM 631 C CA . GLY A 1 84 ? 3.258 -3.750 -15.911 1.00 45.75 84 GLY A CA 1
ATOM 632 C C . GLY A 1 84 ? 3.322 -4.645 -14.665 1.00 45.75 84 GLY A C 1
ATOM 633 O O . GLY A 1 84 ? 4.402 -5.104 -14.332 1.00 45.75 84 GLY A O 1
ATOM 634 N N . ILE A 1 85 ? 2.197 -4.979 -14.022 1.00 50.50 85 ILE A N 1
ATOM 635 C CA . ILE A 1 85 ? 2.207 -5.875 -12.844 1.00 50.50 85 ILE A CA 1
ATOM 636 C C . ILE A 1 85 ? 2.445 -7.346 -13.221 1.00 50.50 85 ILE A C 1
ATOM 638 O O . ILE A 1 85 ? 3.084 -8.066 -12.467 1.00 50.50 85 ILE A O 1
ATOM 642 N N . ARG A 1 86 ? 1.964 -7.801 -14.390 1.00 46.22 86 ARG A N 1
ATOM 643 C CA . ARG A 1 86 ? 2.134 -9.196 -14.855 1.00 46.22 86 ARG A CA 1
ATOM 644 C C . ARG A 1 86 ? 3.465 -9.454 -15.564 1.00 46.22 86 ARG A C 1
ATOM 646 O O . ARG A 1 86 ? 3.806 -10.610 -15.784 1.00 46.22 86 ARG A O 1
ATOM 653 N N . ARG A 1 87 ? 4.170 -8.398 -15.978 1.00 44.91 87 ARG A N 1
ATOM 654 C CA . ARG A 1 87 ? 5.465 -8.468 -16.673 1.00 44.91 87 ARG A CA 1
ATOM 655 C C . ARG A 1 87 ? 6.660 -8.132 -15.796 1.00 44.91 87 ARG A C 1
ATOM 657 O O . ARG A 1 87 ? 7.772 -8.149 -16.308 1.00 44.91 87 ARG A O 1
ATOM 664 N N . CYS A 1 88 ? 6.464 -7.832 -14.516 1.00 48.19 88 CYS A N 1
ATOM 665 C CA . CYS A 1 88 ? 7.598 -7.908 -13.612 1.00 48.19 88 CYS A CA 1
ATOM 666 C C . CYS A 1 88 ? 8.012 -9.380 -13.583 1.00 48.19 88 CYS A C 1
ATOM 668 O O . CYS A 1 88 ? 7.207 -10.261 -13.318 1.00 48.19 88 CYS A O 1
ATOM 670 N N . GLY A 1 89 ? 9.219 -9.666 -14.029 1.00 41.72 89 GLY A N 1
ATOM 671 C CA . GLY A 1 89 ? 9.718 -10.995 -14.343 1.00 41.72 89 GLY A CA 1
ATOM 672 C C . GLY A 1 89 ? 11.134 -10.821 -14.829 1.00 41.72 89 GLY A C 1
ATOM 673 O O . GLY A 1 89 ? 11.316 -9.970 -15.728 1.00 41.72 89 GLY A O 1
#

Secondary structure (DSSP, 8-state):
--HHHHHHHHHHHHHTTT---EEEEEE-THHHHTTHHHHHHHHHH-SS-EEEEEEHHHHHHS--TT-STTEEEEE--TT-STTTTT---

pLDDT: mean 85.48, std 15.41, range [41.72, 97.31]